Protein AF-A0A5K1F7D9-F1 (afdb_monomer)

Foldseek 3Di:
DPPCPVVDPLSVVQVVLVVQCVVVPVDPVSQPPVVSGDDDPDDD

Secondary structure (DSSP, 8-state):
--TT-S--HHHHHHHHHHHHHHHTTT-GGGG-STT------S--

Radius of gyration: 10.99 Å; Cα contacts (8 Å, |Δi|>4): 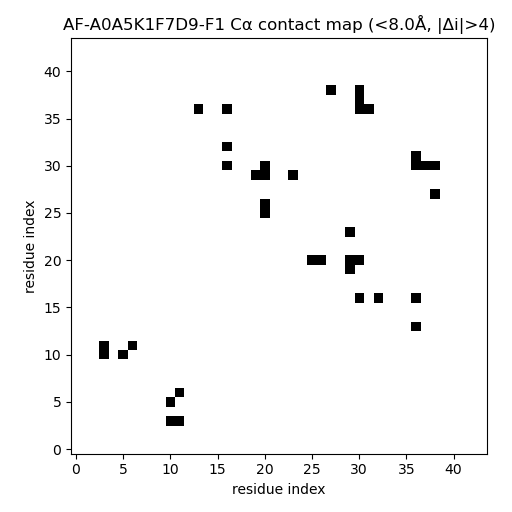19; chains: 1; bounding box: 19×23×26 Å

InterPro domains:
  IPR012946 X8 domain [PF07983] (3-37)
  IPR044788 Carbohydrate-binding X8 domain-containing protein, plant [PTHR31044] (2-44)

Structure (mmCIF, N/CA/C/O backbone):
data_AF-A0A5K1F7D9-F1
#
_entry.id   AF-A0A5K1F7D9-F1
#
loop_
_atom_site.group_PDB
_atom_site.id
_atom_site.type_symbol
_atom_site.label_atom_id
_atom_site.label_alt_id
_atom_site.label_comp_id
_atom_site.label_asym_id
_atom_site.label_entity_id
_atom_site.label_seq_id
_atom_site.pdbx_PDB_ins_code
_atom_site.Cartn_x
_atom_site.Cartn_y
_atom_site.Cartn_z
_atom_site.occupancy
_atom_site.B_iso_or_equiv
_atom_site.auth_seq_id
_atom_site.auth_comp_id
_atom_site.auth_asym_id
_atom_site.auth_atom_id
_atom_site.pdbx_PDB_model_num
ATOM 1 N N . GLN A 1 1 ? -0.529 14.635 -15.687 1.00 50.41 1 GLN A N 1
ATOM 2 C CA . GLN A 1 1 ? 0.438 13.526 -15.830 1.00 50.41 1 GLN A CA 1
ATOM 3 C C . GLN A 1 1 ? -0.216 12.282 -15.253 1.00 50.41 1 GLN A C 1
ATOM 5 O O . GLN A 1 1 ? -0.769 12.382 -14.168 1.00 50.41 1 GLN A O 1
ATOM 10 N N . ALA A 1 2 ? -0.277 11.171 -15.990 1.00 57.28 2 ALA A N 1
ATOM 11 C CA . ALA A 1 2 ? -0.878 9.944 -15.469 1.00 57.28 2 ALA A CA 1
ATOM 12 C C . ALA A 1 2 ? 0.063 9.335 -14.416 1.00 57.28 2 ALA A C 1
ATOM 14 O O . ALA A 1 2 ? 1.215 9.046 -14.732 1.00 57.28 2 ALA A O 1
ATOM 15 N N . CYS A 1 3 ? -0.413 9.147 -13.181 1.00 63.84 3 CYS A N 1
ATOM 16 C CA . CYS A 1 3 ? 0.375 8.561 -12.082 1.00 63.84 3 CYS A CA 1
ATOM 17 C C . CYS A 1 3 ? 0.717 7.074 -12.295 1.00 63.84 3 CYS A C 1
ATOM 19 O O . CYS A 1 3 ? 1.361 6.460 -11.453 1.00 63.84 3 CYS A O 1
ATOM 21 N N . SER A 1 4 ? 0.292 6.497 -13.420 1.00 59.62 4 SER A N 1
ATOM 22 C CA . SER A 1 4 ? 0.623 5.143 -13.849 1.00 59.62 4 SER A CA 1
ATOM 23 C C . SER A 1 4 ? 1.978 5.034 -14.550 1.00 59.62 4 SER A C 1
ATOM 25 O O . SER A 1 4 ? 2.449 3.916 -14.705 1.00 59.62 4 SER A O 1
ATOM 27 N N . LEU A 1 5 ? 2.638 6.137 -14.941 1.00 62.47 5 LEU A N 1
ATOM 28 C CA . LEU A 1 5 ? 3.981 6.080 -15.533 1.00 62.47 5 LEU A CA 1
ATOM 29 C C . LEU A 1 5 ? 5.061 6.323 -14.463 1.00 62.47 5 LEU A C 1
ATOM 31 O O . LEU A 1 5 ? 5.066 7.399 -13.862 1.00 62.47 5 LEU A O 1
ATOM 35 N N . PRO A 1 6 ? 5.996 5.379 -14.241 1.00 64.75 6 PRO A N 1
ATOM 36 C CA . PRO A 1 6 ? 6.273 4.175 -15.035 1.00 64.75 6 PRO A CA 1
ATOM 37 C C . PRO A 1 6 ? 5.290 3.017 -14.772 1.00 64.75 6 PRO A C 1
ATOM 39 O O . PRO A 1 6 ? 5.008 2.689 -13.620 1.00 64.75 6 PRO A O 1
ATOM 42 N N . ASP A 1 7 ? 4.803 2.375 -15.842 1.00 69.00 7 ASP A N 1
ATOM 43 C CA . ASP A 1 7 ? 3.867 1.240 -15.774 1.00 69.00 7 ASP A CA 1
ATOM 44 C C . ASP A 1 7 ? 4.623 -0.013 -15.318 1.00 69.00 7 ASP A C 1
ATOM 46 O O . ASP A 1 7 ? 5.146 -0.808 -16.095 1.00 69.00 7 ASP A O 1
ATOM 50 N N . THR A 1 8 ? 4.814 -0.100 -14.008 1.00 75.56 8 THR A N 1
ATOM 51 C CA . THR A 1 8 ? 5.478 -1.220 -13.355 1.00 75.56 8 THR A CA 1
ATOM 52 C C . THR A 1 8 ? 4.443 -2.055 -12.621 1.00 75.56 8 THR A C 1
ATOM 54 O O . THR A 1 8 ? 3.421 -1.551 -12.156 1.00 75.56 8 THR A O 1
ATOM 57 N N . ILE A 1 9 ? 4.745 -3.338 -12.429 1.00 78.12 9 ILE A N 1
ATOM 58 C CA . ILE A 1 9 ? 3.966 -4.229 -11.556 1.00 78.12 9 ILE A CA 1
ATOM 59 C C . ILE A 1 9 ? 3.759 -3.643 -10.149 1.00 78.12 9 ILE A C 1
ATOM 61 O O . ILE A 1 9 ? 2.720 -3.884 -9.543 1.00 78.12 9 ILE A O 1
ATOM 65 N N . ILE A 1 10 ? 4.692 -2.814 -9.663 1.00 77.19 10 ILE A N 1
ATOM 66 C CA . ILE A 1 10 ? 4.565 -2.074 -8.399 1.00 77.19 10 ILE A CA 1
ATOM 67 C C . ILE A 1 10 ? 3.449 -1.023 -8.483 1.00 77.19 10 ILE A C 1
ATOM 69 O O . ILE A 1 10 ? 2.652 -0.917 -7.557 1.00 77.19 10 ILE A O 1
ATOM 73 N N . ASN A 1 11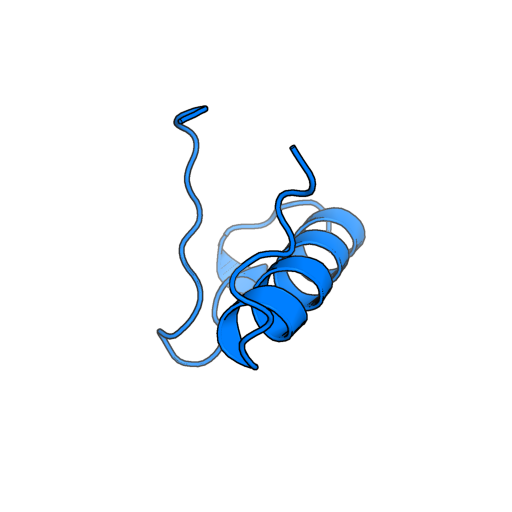 ? 3.347 -0.284 -9.592 1.00 74.38 11 ASN A N 1
ATOM 74 C CA . ASN A 1 11 ? 2.273 0.690 -9.816 1.00 74.38 11 ASN A CA 1
ATOM 75 C C . ASN A 1 11 ? 0.902 0.016 -9.939 1.00 74.38 11 ASN A C 1
ATOM 77 O O . ASN A 1 11 ? -0.089 0.500 -9.400 1.00 74.38 11 ASN A O 1
ATOM 81 N N . HIS A 1 12 ? 0.830 -1.139 -10.595 1.00 80.06 12 HIS A N 1
ATOM 82 C CA . HIS A 1 12 ? -0.422 -1.890 -10.659 1.00 80.06 12 HIS A CA 1
ATOM 83 C C . HIS A 1 12 ? -0.804 -2.466 -9.282 1.00 80.06 12 HIS A C 1
ATOM 85 O O . HIS A 1 12 ? -1.970 -2.429 -8.880 1.00 80.06 12 HIS A O 1
ATOM 91 N N . ALA A 1 13 ? 0.185 -2.945 -8.521 1.00 82.06 13 ALA A N 1
ATOM 92 C CA . ALA A 1 13 ? -0.012 -3.415 -7.155 1.00 82.06 13 ALA A CA 1
ATOM 93 C C . ALA A 1 13 ? -0.443 -2.282 -6.214 1.00 82.06 13 ALA A C 1
ATOM 95 O O . ALA A 1 13 ? -1.332 -2.500 -5.398 1.00 82.06 13 ALA A O 1
ATOM 96 N N . SER A 1 14 ? 0.112 -1.071 -6.331 1.00 80.44 14 SER A N 1
ATOM 97 C CA . SER A 1 14 ? -0.245 0.063 -5.466 1.00 80.44 14 SER A CA 1
ATOM 98 C C . SER A 1 14 ? -1.711 0.471 -5.621 1.00 80.44 14 SER A C 1
ATOM 100 O O . SER A 1 14 ? -2.381 0.723 -4.617 1.00 80.44 14 SER A O 1
ATOM 102 N N . VAL A 1 15 ? -2.252 0.429 -6.843 1.00 82.69 15 VAL A N 1
ATOM 103 C CA . VAL A 1 15 ? -3.682 0.661 -7.101 1.00 82.69 15 VAL A CA 1
ATOM 104 C C . VAL A 1 15 ? -4.540 -0.395 -6.403 1.00 82.69 15 VAL A C 1
ATOM 106 O O . VAL A 1 15 ? -5.466 -0.047 -5.669 1.00 82.69 15 VAL A O 1
A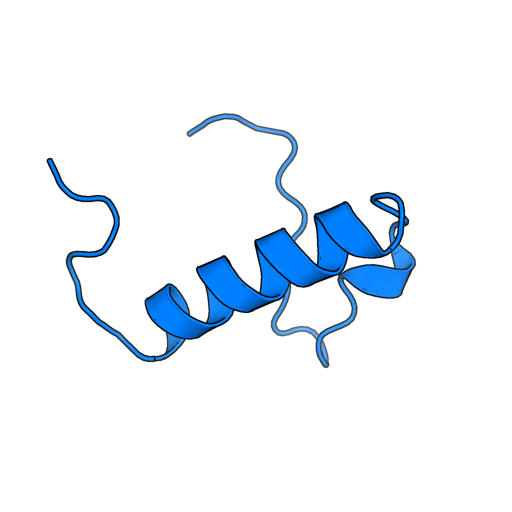TOM 109 N N . VAL A 1 16 ? -4.218 -1.680 -6.576 1.00 84.00 16 VAL A N 1
ATOM 110 C CA . VAL A 1 16 ? -4.966 -2.782 -5.945 1.00 84.00 16 VAL A CA 1
ATOM 111 C C . VAL A 1 16 ? -4.871 -2.715 -4.419 1.00 84.00 16 VAL A C 1
ATOM 113 O O . VAL A 1 16 ? -5.884 -2.852 -3.734 1.00 84.00 16 VAL A O 1
ATOM 116 N N . MET A 1 17 ? -3.681 -2.447 -3.879 1.00 83.81 17 MET A N 1
ATOM 117 C CA . MET A 1 17 ? -3.446 -2.312 -2.441 1.00 83.81 17 MET A CA 1
ATOM 118 C C . MET A 1 17 ? -4.228 -1.136 -1.848 1.00 83.81 17 MET A C 1
ATOM 120 O O . MET A 1 17 ? -4.831 -1.282 -0.787 1.00 83.81 17 MET A O 1
ATOM 124 N N . AS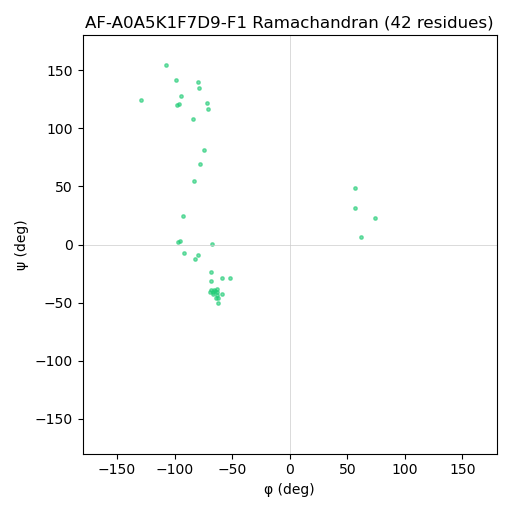N A 1 18 ? -4.287 0.002 -2.545 1.00 81.75 18 ASN A N 1
ATOM 125 C CA . ASN A 1 18 ? -5.060 1.167 -2.114 1.00 81.75 18 ASN A CA 1
ATOM 126 C C . ASN A 1 18 ? -6.577 0.899 -2.122 1.00 81.75 18 ASN A C 1
ATOM 128 O O . ASN A 1 18 ? -7.293 1.274 -1.187 1.00 81.75 18 ASN A O 1
ATOM 132 N N . LEU A 1 19 ? -7.068 0.207 -3.155 1.00 85.00 19 LEU A N 1
ATOM 133 C CA . LEU A 1 19 ? -8.471 -0.203 -3.247 1.00 85.00 19 LEU A CA 1
ATOM 134 C C . LEU A 1 19 ? -8.835 -1.190 -2.133 1.00 85.00 19 LEU A C 1
ATOM 136 O O . LEU A 1 19 ? -9.844 -1.000 -1.456 1.00 85.00 19 LEU A O 1
ATOM 140 N N . TYR A 1 20 ? -7.992 -2.195 -1.889 1.00 84.62 20 TYR A N 1
ATOM 141 C CA . TYR A 1 20 ? -8.180 -3.158 -0.805 1.00 84.62 20 TYR A CA 1
ATOM 142 C C . TYR A 1 20 ? -8.152 -2.479 0.570 1.00 84.62 20 TYR A C 1
ATOM 144 O O . TYR A 1 20 ? -9.040 -2.714 1.389 1.00 84.62 20 TYR A O 1
ATOM 152 N N . TYR A 1 21 ? -7.185 -1.592 0.810 1.00 83.56 21 TYR A N 1
ATOM 153 C CA . TYR A 1 21 ? -7.076 -0.825 2.052 1.00 83.56 21 TYR A CA 1
ATOM 154 C C . TYR A 1 21 ? -8.328 0.030 2.303 1.00 83.56 21 TYR A C 1
ATOM 156 O O . TYR A 1 21 ? -8.863 0.052 3.412 1.00 83.56 21 TYR A O 1
ATOM 164 N N . SER A 1 22 ? -8.858 0.677 1.263 1.00 82.56 22 SER A N 1
ATOM 165 C CA . SER A 1 22 ? -10.089 1.470 1.356 1.00 82.56 22 SER A CA 1
ATOM 166 C C . SER A 1 22 ? -11.337 0.609 1.581 1.00 82.56 22 SER A C 1
ATOM 168 O O . SER A 1 22 ? -12.181 0.974 2.398 1.00 82.56 22 SER A O 1
ATOM 170 N N . ALA A 1 23 ? -11.444 -0.539 0.907 1.00 85.88 23 ALA A N 1
ATOM 171 C CA . ALA A 1 23 ? -12.578 -1.455 1.044 1.00 85.88 23 ALA A CA 1
ATOM 172 C C . ALA A 1 23 ? -12.636 -2.131 2.425 1.00 85.88 23 ALA A C 1
ATOM 174 O O . ALA A 1 23 ? -13.720 -2.379 2.944 1.00 85.88 23 ALA A O 1
ATOM 175 N N . ASN A 1 24 ? -11.482 -2.377 3.050 1.00 84.19 24 ASN A N 1
ATOM 176 C CA . ASN A 1 24 ? -11.386 -3.002 4.371 1.00 84.19 24 ASN A CA 1
ATOM 177 C C . ASN A 1 24 ? -11.333 -1.977 5.522 1.00 84.19 24 ASN A C 1
ATOM 179 O O . ASN A 1 24 ? -10.802 -2.250 6.598 1.00 84.19 24 ASN A O 1
ATOM 183 N N . 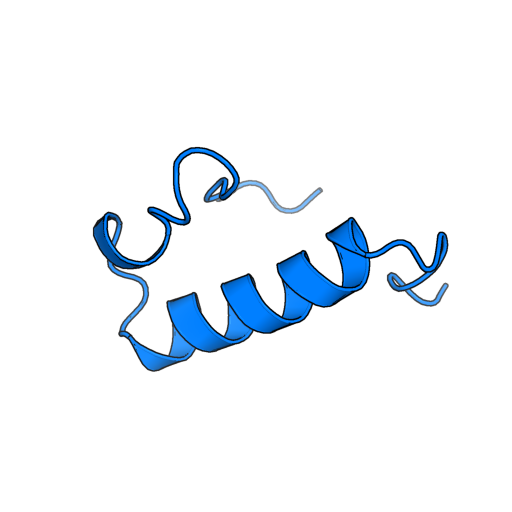GLY A 1 25 ? -11.868 -0.770 5.310 1.00 83.88 25 GLY A N 1
ATOM 184 C CA . GLY A 1 25 ? -12.037 0.220 6.376 1.00 83.88 25 GLY A CA 1
ATOM 185 C C . GLY A 1 25 ? -10.744 0.895 6.835 1.00 83.88 25 GLY A C 1
ATOM 186 O O . GLY A 1 25 ? -10.692 1.397 7.957 1.00 83.88 25 GLY A O 1
ATOM 187 N N . ARG A 1 26 ? -9.704 0.921 5.989 1.00 79.50 26 ARG A N 1
ATOM 188 C CA . ARG A 1 26 ? -8.428 1.619 6.234 1.00 79.50 26 ARG A CA 1
ATOM 189 C C . ARG A 1 26 ? -7.736 1.186 7.527 1.00 79.50 26 ARG A C 1
ATOM 191 O O . ARG A 1 26 ? -7.048 1.965 8.187 1.00 79.50 26 ARG A O 1
ATOM 198 N N . GLN A 1 27 ? -7.914 -0.072 7.912 1.00 79.44 27 GLN A N 1
ATOM 199 C CA . GLN A 1 27 ? -7.321 -0.584 9.138 1.00 79.44 27 GLN A CA 1
ATOM 200 C C . GLN A 1 27 ? -5.839 -0.913 8.904 1.00 79.44 27 GLN A C 1
ATOM 202 O O . GLN A 1 27 ? -5.500 -1.474 7.861 1.00 79.44 27 GLN A O 1
ATOM 207 N N . PRO A 1 28 ? -4.937 -0.626 9.855 1.00 73.31 28 PRO A N 1
ATOM 208 C CA . PRO A 1 28 ? -3.495 -0.799 9.660 1.00 73.31 28 PRO A CA 1
ATOM 209 C C . PRO A 1 28 ? -3.087 -2.243 9.325 1.00 73.31 28 PRO A C 1
ATOM 211 O O . PRO A 1 28 ? -2.137 -2.457 8.579 1.00 73.31 28 PRO A O 1
ATOM 214 N N . HIS A 1 29 ? -3.847 -3.238 9.795 1.00 74.50 29 HIS A N 1
ATOM 215 C CA . HIS A 1 29 ? -3.613 -4.651 9.470 1.00 74.50 29 HIS A CA 1
ATOM 216 C C . HIS A 1 29 ? -3.889 -4.998 7.995 1.00 74.50 29 HIS A C 1
ATOM 218 O O . HIS A 1 29 ? -3.278 -5.917 7.458 1.00 74.50 29 HIS A O 1
ATOM 224 N N . THR A 1 30 ? -4.729 -4.218 7.307 1.00 72.94 30 THR A N 1
ATOM 225 C CA . THR A 1 30 ? -5.129 -4.454 5.905 1.00 72.94 30 THR A CA 1
ATOM 226 C C . THR A 1 30 ? -4.082 -3.983 4.896 1.00 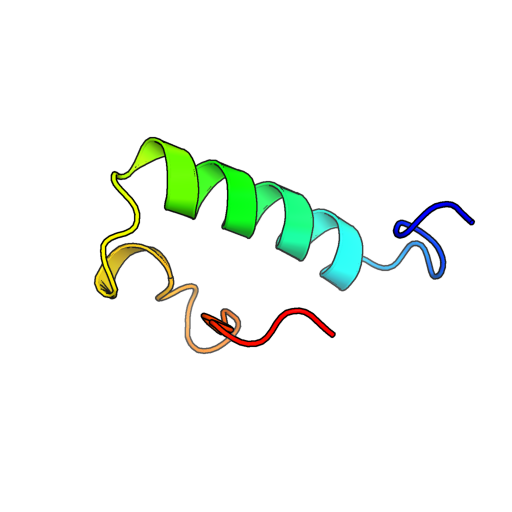72.94 30 THR A C 1
ATOM 228 O O . THR A 1 30 ? -4.195 -4.287 3.714 1.00 72.94 30 THR A O 1
ATOM 231 N N . CYS A 1 31 ? -3.045 -3.274 5.356 1.00 68.06 31 CYS A N 1
ATOM 232 C CA . CYS A 1 31 ? -1.887 -2.888 4.547 1.00 68.06 31 CYS A CA 1
ATOM 233 C C . CYS A 1 31 ? -0.707 -3.871 4.687 1.00 68.06 31 CYS A C 1
ATOM 235 O O . CYS A 1 31 ? 0.357 -3.668 4.102 1.00 68.06 31 CYS A O 1
ATOM 237 N N . SER A 1 32 ? -0.872 -4.961 5.446 1.00 69.06 32 SER A N 1
ATOM 238 C CA . SER A 1 32 ? 0.168 -5.977 5.617 1.00 69.06 32 SER A CA 1
ATOM 239 C C . SER A 1 32 ? 0.245 -6.908 4.397 1.00 69.06 32 SER A C 1
ATOM 241 O O . SER A 1 32 ? -0.098 -8.087 4.457 1.00 69.06 32 SER A O 1
ATOM 243 N N . PHE A 1 33 ? 0.697 -6.378 3.259 1.00 73.94 33 PHE A N 1
ATOM 244 C CA . PHE A 1 33 ? 0.960 -7.137 2.029 1.00 73.94 33 PHE A CA 1
ATOM 245 C C . PHE A 1 33 ? 2.355 -7.782 2.078 1.00 73.94 33 PHE A C 1
ATOM 247 O O . PHE A 1 33 ? 3.207 -7.509 1.235 1.00 73.94 33 PHE A O 1
ATOM 254 N N . GLY A 1 34 ? 2.642 -8.559 3.130 1.00 71.88 34 GLY A N 1
ATOM 255 C CA . GLY A 1 34 ? 3.946 -9.213 3.316 1.00 71.88 34 GLY A CA 1
ATOM 256 C C . GLY A 1 34 ? 5.122 -8.227 3.329 1.00 71.88 34 GLY A C 1
ATOM 257 O O . GLY A 1 34 ? 6.076 -8.404 2.579 1.00 71.88 34 GLY A O 1
ATOM 258 N N . ASN A 1 35 ? 5.010 -7.142 4.108 1.00 68.25 35 ASN A N 1
ATOM 259 C CA . ASN A 1 35 ? 5.975 -6.029 4.177 1.00 68.25 35 ASN A CA 1
ATOM 260 C C . ASN A 1 35 ? 6.190 -5.245 2.864 1.00 68.25 35 ASN A C 1
ATOM 262 O O . ASN A 1 35 ? 7.038 -4.358 2.828 1.00 68.25 35 ASN A O 1
ATOM 266 N N . SER A 1 36 ? 5.418 -5.523 1.808 1.00 70.44 36 SER A N 1
ATOM 267 C CA . SER A 1 36 ? 5.496 -4.798 0.529 1.00 70.44 36 SER A CA 1
ATOM 268 C C . SER A 1 36 ? 4.532 -3.604 0.443 1.00 70.44 36 SER A C 1
ATOM 270 O O . SER A 1 36 ? 4.587 -2.838 -0.515 1.00 70.44 36 SER A O 1
ATOM 272 N N . GLY A 1 37 ? 3.642 -3.442 1.429 1.00 69.06 37 GLY A N 1
ATOM 273 C CA . GLY A 1 37 ? 2.714 -2.315 1.540 1.00 69.06 37 GLY A CA 1
ATOM 274 C C . GLY A 1 37 ? 3.223 -1.246 2.507 1.00 69.06 37 GLY A C 1
ATOM 275 O O . GLY A 1 37 ? 3.778 -1.570 3.556 1.00 69.06 37 GLY A O 1
ATOM 276 N N . LEU A 1 38 ? 3.010 0.027 2.166 1.00 73.50 38 LEU A N 1
ATOM 277 C CA . LEU A 1 38 ? 3.310 1.177 3.020 1.00 73.50 38 LEU A CA 1
ATOM 278 C C . LEU A 1 38 ? 2.074 2.080 3.108 1.00 73.50 38 LEU A C 1
ATOM 280 O O . LEU A 1 38 ? 1.571 2.541 2.085 1.00 73.50 38 LEU A O 1
ATOM 284 N N . ILE A 1 39 ? 1.606 2.361 4.327 1.00 70.81 39 ILE A N 1
ATOM 285 C CA . ILE A 1 39 ? 0.589 3.394 4.561 1.00 70.81 39 ILE A CA 1
ATOM 286 C C . ILE A 1 39 ? 1.322 4.730 4.650 1.00 70.81 39 ILE A C 1
ATOM 288 O O . ILE A 1 39 ? 2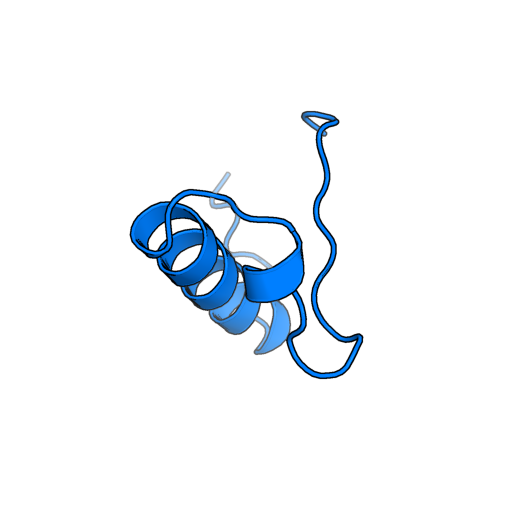.002 4.994 5.640 1.00 70.81 39 ILE A O 1
ATOM 292 N N . THR A 1 40 ? 1.184 5.573 3.630 1.00 65.06 40 THR A N 1
ATOM 293 C CA . THR A 1 40 ? 1.591 6.978 3.724 1.00 65.06 40 THR A CA 1
ATOM 294 C C . THR A 1 40 ? 0.385 7.829 4.109 1.00 65.06 40 THR A C 1
ATOM 296 O O . THR A 1 40 ? -0.675 7.736 3.495 1.00 65.06 40 THR A O 1
ATOM 299 N N . THR A 1 41 ? 0.528 8.648 5.148 1.00 67.75 41 THR A N 1
ATOM 300 C CA . THR A 1 41 ? -0.423 9.725 5.484 1.00 67.75 41 THR A CA 1
ATOM 301 C C . THR A 1 41 ? 0.039 11.076 4.943 1.00 67.75 41 THR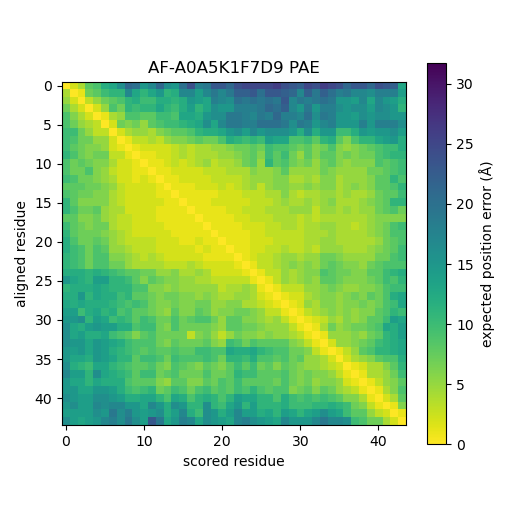 A C 1
ATOM 303 O O . THR A 1 41 ? -0.584 12.097 5.220 1.00 67.75 41 THR A O 1
ATOM 306 N N . VAL A 1 42 ? 1.166 11.086 4.233 1.00 64.06 42 VAL A N 1
ATOM 307 C CA . VAL A 1 42 ? 1.747 12.270 3.613 1.00 64.06 42 VAL A CA 1
ATOM 308 C C . VAL A 1 42 ? 1.321 12.262 2.152 1.00 64.06 42 VAL A C 1
ATOM 310 O O . VAL A 1 42 ? 1.595 11.293 1.441 1.00 64.06 42 VAL A O 1
ATOM 313 N N . ASP A 1 43 ? 0.617 13.318 1.753 1.00 55.16 43 ASP A N 1
ATOM 314 C CA . ASP A 1 43 ? 0.327 13.624 0.353 1.00 55.16 43 ASP A CA 1
ATOM 315 C C . ASP A 1 43 ? 1.652 14.076 -0.303 1.00 55.16 43 ASP A C 1
ATOM 317 O O . ASP A 1 43 ? 2.255 15.027 0.209 1.00 55.16 43 ASP A O 1
ATOM 321 N N . PRO A 1 44 ? 2.186 13.339 -1.297 1.00 60.00 44 PRO A N 1
ATOM 322 C CA . PRO A 1 44 ? 3.485 13.617 -1.917 1.00 60.00 44 PRO A CA 1
ATOM 323 C C . PRO A 1 44 ? 3.510 14.862 -2.814 1.00 60.00 44 PRO A C 1
ATOM 325 O O . PRO A 1 44 ? 2.478 15.194 -3.438 1.00 60.00 44 PRO A O 1
#

Mean predicted aligned error: 7.97 Å

Solvent-accessible surface area (backbone atoms only — not comparable to full-atom values): 2940 Å² total; per-residue (Å²): 132,69,88,54,71,73,85,38,74,65,50,58,45,50,54,53,51,51,51,50,20,59,74,64,70,64,42,80,76,63,44,63,56,83,82,73,45,79,91,73,92,68,86,132

Sequence (44 aa):
QACSL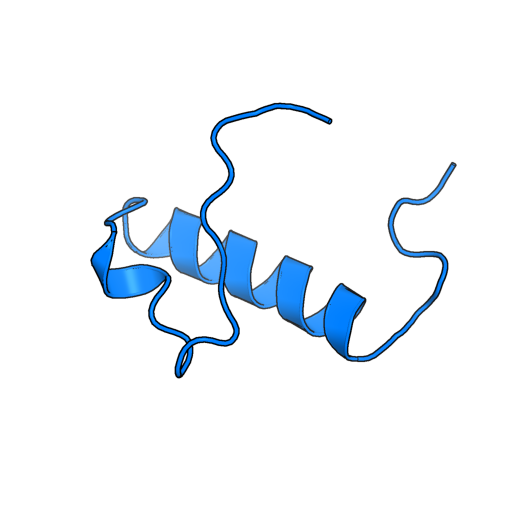PDTIINHASVVMNLYYSANGRQPHTCSFGNSGLITTVDP

Organism: NCBI:txid210225

pLDDT: mean 73.27, std 9.03, range [50.41, 85.88]